Protein AF-A0A496TTC6-F1 (afdb_monomer)

pLDDT: mean 89.7, std 8.73, range [43.03, 97.62]

Mean predicted aligned error: 4.54 Å

Nearest PDB structures (foldseek):
  3d5l-assembly1_A  TM=5.659E-01  e=7.360E-06  Limosilactobacillus reuteri subsp. rodentium
  3e3v-assembly1_A  TM=9.776E-01  e=6.009E-01  Ligilactobacillus salivarius UCC118
  6fto-assembly1_B  TM=4.759E-01  e=8.798E-01  Schizosaccharomyces pombe
  6npc-assembly1_B  TM=6.240E-01  e=3.560E+00  Leisingera caerulea
  6j7m-assembly2_N  TM=4.061E-01  e=9.234E+00  Pseudomonas aeruginosa PAO1

Solvent-accessible surface area (backbone atoms only — not comparable to full-atom values): 6062 Å² total; per-residue (Å²): 112,47,40,30,66,41,76,42,78,40,84,98,41,84,63,30,30,40,40,30,33,74,88,73,49,71,40,46,36,40,52,68,55,35,61,75,71,63,65,46,68,71,40,71,42,46,66,72,55,46,53,51,45,38,54,50,25,47,43,55,51,47,48,52,56,46,51,60,49,49,76,75,41,93,67,55,71,67,57,48,52,53,52,38,48,78,70,69,46,51,70,71,52,51,50,56,51,48,58,56,52,54,61,63,74,77,110

Radius of gyration: 15.09 Å; Cα contacts (8 Å, |Δi|>4): 124; chains: 1; bounding box: 30×33×42 Å

Foldseek 3Di:
DWFFADWADDPPDPQKTWGAIPVRDTAIDGVCRCVVVVDDHGDDDDPVVVVVRRLVRLLVVLLVQLCVVVVVDDDDLVRSLVSSVVVVRDPVSSVVSSVVVVVVVVD

Structure (mmCIF, N/CA/C/O backbone):
data_AF-A0A496TTC6-F1
#
_entry.id   AF-A0A496TTC6-F1
#
loop_
_atom_site.group_PDB
_atom_site.id
_atom_site.type_symbol
_atom_site.label_atom_id
_atom_site.label_alt_id
_atom_site.label_comp_id
_atom_site.label_asym_id
_atom_site.label_entity_id
_atom_site.label_seq_id
_atom_site.pdbx_PDB_ins_code
_atom_site.Cartn_x
_atom_site.Cartn_y
_atom_site.Cartn_z
_atom_site.occupancy
_atom_site.B_iso_or_equiv
_atom_site.auth_seq_id
_atom_site.auth_comp_id
_atom_site.auth_asym_id
_atom_site.auth_atom_id
_atom_site.pdbx_PDB_model_num
ATOM 1 N N . MET A 1 1 ? -3.445 2.168 20.493 1.00 88.81 1 MET A N 1
ATOM 2 C CA . MET A 1 1 ? -4.555 1.937 19.539 1.00 88.81 1 MET A CA 1
ATOM 3 C C . MET A 1 1 ? -4.812 3.249 18.843 1.00 88.81 1 MET A C 1
ATOM 5 O O . MET A 1 1 ? -4.671 4.264 19.509 1.00 88.81 1 MET A O 1
ATOM 9 N N . ILE A 1 2 ? -5.171 3.225 17.567 1.00 93.06 2 ILE A N 1
ATOM 10 C CA . ILE A 1 2 ? -5.432 4.437 16.794 1.00 93.06 2 ILE A CA 1
ATOM 11 C C . ILE A 1 2 ? -6.765 4.344 16.063 1.00 93.06 2 ILE A C 1
ATOM 13 O O . ILE A 1 2 ? -7.130 3.266 15.588 1.00 93.06 2 ILE A O 1
ATOM 17 N N . ARG A 1 3 ? -7.509 5.445 16.012 1.00 96.38 3 ARG A N 1
ATOM 18 C CA . ARG A 1 3 ? -8.816 5.520 15.363 1.00 96.38 3 ARG A CA 1
ATOM 19 C C . ARG A 1 3 ? -8.697 5.841 13.872 1.00 96.38 3 ARG A C 1
ATOM 21 O O . ARG A 1 3 ? -7.970 6.750 13.483 1.00 96.38 3 ARG A O 1
ATOM 28 N N . ILE A 1 4 ? -9.490 5.143 13.061 1.00 96.94 4 ILE A N 1
ATOM 29 C CA . ILE A 1 4 ? -9.746 5.494 11.661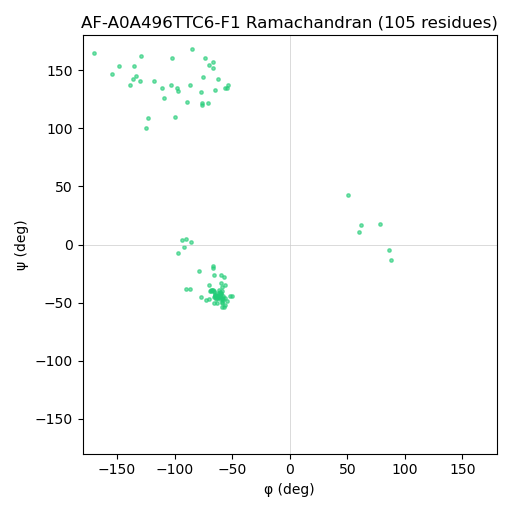 1.00 96.94 4 ILE A CA 1
ATOM 30 C C . ILE A 1 4 ? -10.724 6.669 11.628 1.00 96.94 4 ILE A C 1
ATOM 32 O O . ILE A 1 4 ? -11.852 6.560 12.119 1.00 96.94 4 ILE A O 1
ATOM 36 N N . VAL A 1 5 ? -10.303 7.781 11.035 1.00 97.62 5 VAL A N 1
ATOM 37 C CA . VAL A 1 5 ? -11.137 8.976 10.860 1.00 97.62 5 VAL A CA 1
ATOM 38 C C . VAL A 1 5 ? -11.890 8.929 9.543 1.00 97.62 5 VAL A C 1
ATOM 40 O O . VAL A 1 5 ? -13.042 9.348 9.500 1.00 97.62 5 VAL A O 1
ATOM 43 N N . LYS A 1 6 ? -11.259 8.423 8.479 1.00 97.38 6 LYS A N 1
ATOM 44 C CA . LYS A 1 6 ? -11.848 8.454 7.141 1.00 97.38 6 LYS A CA 1
ATOM 45 C C . LYS A 1 6 ? -11.315 7.338 6.254 1.00 97.38 6 LYS A C 1
ATOM 47 O O . LYS A 1 6 ? -10.141 6.983 6.355 1.00 97.38 6 LYS A O 1
ATOM 52 N N . ILE A 1 7 ? -12.153 6.821 5.359 1.00 96.19 7 ILE A N 1
ATOM 53 C CA . ILE A 1 7 ? -11.734 5.875 4.316 1.00 96.19 7 ILE A CA 1
ATOM 54 C C . ILE A 1 7 ? -12.107 6.447 2.946 1.00 96.19 7 ILE A C 1
ATOM 56 O O . ILE A 1 7 ? -13.274 6.501 2.564 1.00 96.19 7 ILE A O 1
ATOM 60 N N . GLU A 1 8 ? -11.107 6.867 2.173 1.00 95.19 8 GLU A N 1
ATOM 61 C CA . GLU A 1 8 ? -11.314 7.543 0.889 1.00 95.19 8 GLU A CA 1
ATOM 62 C C . GLU A 1 8 ? -10.876 6.687 -0.293 1.00 95.19 8 GLU A C 1
ATOM 64 O O . GLU A 1 8 ? -9.773 6.150 -0.315 1.00 95.19 8 GLU A O 1
ATOM 69 N N . LYS A 1 9 ? -11.697 6.620 -1.346 1.00 94.06 9 LYS A N 1
ATOM 70 C CA . LYS A 1 9 ? -11.296 5.973 -2.603 1.00 94.06 9 LYS A CA 1
ATOM 71 C C . LYS A 1 9 ? -10.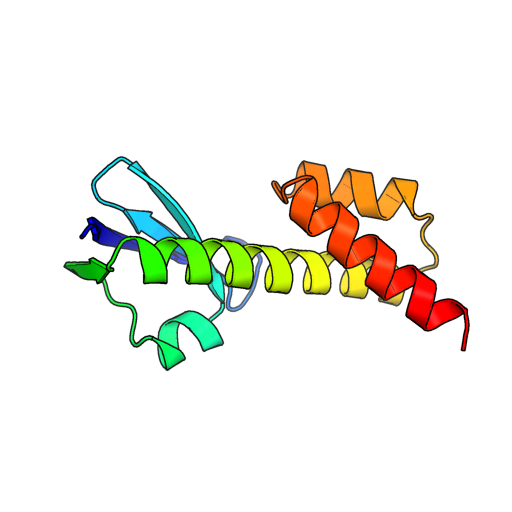145 6.731 -3.262 1.00 94.06 9 LYS A C 1
ATOM 73 O O . LYS A 1 9 ? -10.222 7.940 -3.489 1.00 94.06 9 LYS A O 1
ATOM 78 N N . ILE A 1 10 ? -9.122 6.000 -3.690 1.00 92.12 10 ILE A N 1
ATOM 79 C CA . ILE A 1 10 ? -8.011 6.568 -4.450 1.00 92.12 10 ILE A CA 1
ATOM 80 C C . ILE A 1 10 ? -8.463 6.813 -5.892 1.00 92.12 10 ILE A C 1
ATOM 82 O O . ILE A 1 10 ? -8.857 5.898 -6.620 1.00 92.12 10 ILE A O 1
ATOM 86 N N . LYS A 1 11 ? -8.373 8.069 -6.342 1.00 87.06 11 LYS A N 1
ATOM 87 C CA . LYS A 1 11 ? -8.773 8.463 -7.701 1.00 87.06 11 LYS A CA 1
ATOM 88 C C . LYS A 1 11 ? -8.069 7.600 -8.756 1.00 87.06 11 LYS A C 1
ATOM 90 O O . LYS A 1 11 ? -6.866 7.346 -8.679 1.00 87.06 11 LYS A O 1
ATOM 95 N N . ARG A 1 12 ? -8.825 7.181 -9.780 1.00 82.19 12 ARG A N 1
ATOM 96 C CA . ARG A 1 12 ? -8.347 6.401 -10.945 1.00 82.19 12 ARG A CA 1
ATOM 97 C C . ARG A 1 12 ? -7.730 5.029 -10.611 1.00 82.19 12 ARG A C 1
ATOM 99 O O . ARG A 1 12 ? -7.164 4.397 -11.501 1.00 82.19 12 ARG A O 1
ATOM 106 N N . THR A 1 13 ? -7.865 4.555 -9.372 1.00 82.19 13 THR A N 1
ATOM 107 C CA . THR A 1 13 ? -7.375 3.244 -8.926 1.00 82.19 13 THR A CA 1
ATOM 108 C C . THR A 1 13 ? -8.556 2.481 -8.329 1.00 82.19 13 THR A C 1
ATOM 110 O O . THR A 1 13 ? -9.003 2.786 -7.228 1.00 82.19 13 THR A O 1
ATOM 113 N N . LYS A 1 14 ? -9.140 1.554 -9.101 1.00 85.38 14 LYS A N 1
ATOM 114 C CA . LYS A 1 14 ? -10.324 0.794 -8.663 1.00 85.38 14 LYS A CA 1
ATOM 115 C C . LYS A 1 14 ? -9.978 -0.040 -7.432 1.00 85.38 14 LYS A C 1
ATOM 117 O O . LYS A 1 14 ? -8.887 -0.583 -7.391 1.00 85.38 14 LYS A O 1
ATOM 122 N N . ALA A 1 15 ? -10.913 -0.154 -6.490 1.00 91.75 15 ALA A N 1
ATOM 123 C CA . ALA A 1 15 ? -10.788 -1.007 -5.306 1.00 91.75 15 ALA A CA 1
ATOM 124 C C . ALA A 1 15 ? -9.632 -0.665 -4.344 1.00 91.75 15 ALA A C 1
ATOM 126 O O . ALA A 1 15 ? -9.302 -1.475 -3.492 1.00 91.75 15 ALA A O 1
ATOM 127 N N . TRP A 1 16 ? -9.045 0.534 -4.432 1.00 94.44 16 TRP A N 1
ATOM 128 C CA . TRP A 1 16 ? -7.995 0.988 -3.518 1.00 94.44 16 TRP A CA 1
ATOM 129 C C . TRP A 1 16 ? -8.430 2.226 -2.734 1.00 94.44 16 TRP A C 1
ATOM 131 O O . TRP A 1 16 ? -9.039 3.147 -3.290 1.00 94.44 16 TRP A O 1
ATOM 141 N N . TYR A 1 17 ? -8.067 2.263 -1.456 1.00 95.81 17 TYR A N 1
ATOM 142 C CA . TYR A 1 17 ? -8.516 3.256 -0.489 1.00 95.81 17 TYR A CA 1
ATOM 143 C C . TYR A 1 17 ? -7.339 3.806 0.321 1.00 95.81 17 TYR A C 1
ATOM 145 O O . TYR A 1 17 ? -6.401 3.072 0.631 1.00 95.81 17 TYR A O 1
ATOM 153 N N . ASN A 1 18 ? -7.403 5.091 0.662 1.00 95.50 18 ASN A N 1
ATOM 154 C CA . ASN A 1 18 ? -6.603 5.700 1.716 1.00 95.50 18 ASN A CA 1
ATOM 155 C C . ASN A 1 18 ? -7.382 5.572 3.026 1.00 95.50 18 ASN A C 1
ATOM 157 O O . ASN A 1 18 ? -8.512 6.057 3.119 1.00 95.50 18 ASN A O 1
ATOM 161 N N . VAL A 1 19 ? -6.781 4.940 4.027 1.00 96.38 19 VAL A N 1
ATOM 162 C CA . VAL A 1 19 ? -7.316 4.849 5.385 1.00 96.38 19 VAL A CA 1
ATOM 163 C C . VAL A 1 19 ? -6.600 5.893 6.229 1.00 96.38 19 VAL A C 1
ATOM 165 O O . VAL A 1 19 ? -5.405 5.765 6.478 1.00 96.38 19 VAL A O 1
ATOM 168 N N . ILE A 1 20 ? -7.322 6.939 6.624 1.00 96.81 20 ILE A N 1
ATOM 169 C CA . ILE A 1 20 ? -6.789 8.104 7.336 1.00 96.81 20 ILE A CA 1
ATOM 170 C C . ILE A 1 20 ? -7.018 7.922 8.836 1.00 96.81 20 ILE A C 1
ATOM 172 O O . ILE A 1 20 ? -8.130 7.601 9.272 1.00 96.81 20 ILE A O 1
ATOM 176 N N . LEU A 1 21 ? -5.969 8.148 9.618 1.00 96.56 21 LEU A N 1
ATOM 177 C CA . LEU A 1 21 ? -5.930 7.960 11.062 1.00 96.56 21 LEU A CA 1
ATOM 178 C C . LEU A 1 21 ? -6.051 9.296 11.807 1.00 96.56 21 LEU A C 1
ATOM 180 O O . LEU A 1 21 ? -5.817 10.368 11.253 1.00 96.56 21 LEU A O 1
ATOM 184 N N . GLU A 1 22 ? -6.427 9.241 13.085 1.00 96.50 22 GLU A N 1
ATOM 185 C CA . GLU A 1 22 ? -6.663 10.447 13.900 1.00 96.50 22 GLU A CA 1
ATOM 186 C C . GLU A 1 22 ? -5.411 11.286 14.179 1.00 96.50 22 GLU A C 1
ATOM 188 O O . GLU A 1 22 ? -5.528 12.471 14.475 1.00 96.50 22 GLU A O 1
ATOM 193 N N . ASN A 1 23 ? -4.221 10.702 14.044 1.00 93.94 23 ASN A N 1
ATOM 194 C CA . ASN A 1 23 ? -2.943 11.407 14.161 1.00 93.94 23 ASN A CA 1
ATOM 195 C C . ASN A 1 23 ? -2.482 12.062 12.843 1.00 93.94 23 ASN A C 1
ATOM 197 O O . ASN A 1 23 ? -1.394 12.628 12.802 1.00 93.94 23 ASN A O 1
ATOM 201 N N . GLY A 1 24 ? -3.276 11.973 11.771 1.00 92.38 24 GLY A N 1
ATOM 202 C CA . GLY A 1 24 ? -2.932 12.500 10.449 1.00 92.38 24 GLY A CA 1
ATOM 203 C C . GLY A 1 24 ? -2.116 11.549 9.566 1.00 92.38 24 GLY A C 1
ATOM 204 O O . GLY A 1 24 ? -1.894 11.864 8.397 1.00 92.38 24 GLY A O 1
ATOM 205 N N . GLU A 1 25 ? -1.705 10.385 10.073 1.00 93.19 25 GLU A N 1
ATOM 206 C CA . GLU A 1 25 ? -1.102 9.336 9.249 1.00 93.19 25 GLU A CA 1
ATOM 207 C C . GLU A 1 25 ? -2.161 8.645 8.381 1.00 93.19 25 GLU A C 1
ATOM 209 O O . GLU A 1 25 ? -3.369 8.710 8.639 1.00 93.19 25 GLU A O 1
ATOM 214 N N . TYR A 1 26 ? -1.713 7.972 7.325 1.00 94.00 26 TYR A N 1
ATOM 215 C CA . TYR A 1 26 ? -2.589 7.176 6.481 1.00 94.00 26 TYR A CA 1
ATOM 216 C C . TYR A 1 26 ? -1.854 5.977 5.898 1.00 94.00 26 TYR A C 1
ATOM 218 O O . TYR A 1 26 ? -0.652 6.030 5.647 1.00 94.00 26 TYR A O 1
ATOM 226 N N . PHE A 1 27 ? -2.614 4.930 5.596 1.00 94.19 27 PHE A N 1
ATOM 227 C CA . PHE A 1 27 ? -2.123 3.775 4.856 1.00 94.19 27 PHE A CA 1
ATOM 228 C C . PHE A 1 27 ? -3.041 3.434 3.688 1.00 94.19 27 PHE A C 1
ATOM 230 O O . PHE A 1 27 ? -4.190 3.879 3.611 1.00 94.19 27 PHE A O 1
ATOM 237 N N . VAL A 1 28 ? -2.521 2.652 2.745 1.00 94.25 28 VAL A N 1
ATOM 238 C CA . VAL A 1 28 ? -3.279 2.187 1.582 1.00 94.25 28 VAL A CA 1
ATOM 239 C C . VAL A 1 28 ? -3.805 0.780 1.822 1.00 94.25 28 VAL A C 1
ATOM 241 O O . VAL A 1 28 ? -3.066 -0.098 2.250 1.00 94.25 28 VAL A O 1
ATOM 244 N N . ALA A 1 29 ? -5.072 0.547 1.500 1.00 95.81 29 ALA A N 1
ATOM 245 C CA . ALA A 1 29 ? -5.695 -0.771 1.575 1.00 95.81 29 ALA A CA 1
ATOM 246 C C . ALA A 1 29 ? -6.538 -1.021 0.323 1.00 95.81 29 ALA A C 1
ATOM 248 O O . ALA A 1 29 ? -7.175 -0.098 -0.196 1.00 95.81 29 ALA A O 1
ATOM 249 N N . ASN A 1 30 ? -6.538 -2.256 -0.179 1.00 95.25 30 ASN A N 1
ATOM 250 C CA . ASN A 1 30 ? -7.500 -2.667 -1.193 1.00 95.25 30 ASN A CA 1
ATOM 251 C C . ASN A 1 30 ? -8.813 -3.126 -0.540 1.00 95.25 30 ASN A C 1
ATOM 253 O O . ASN A 1 30 ? -8.895 -3.308 0.674 1.00 95.25 30 ASN A O 1
ATOM 257 N N . ASP A 1 31 ? -9.845 -3.301 -1.355 1.00 94.62 31 ASP A N 1
ATOM 258 C CA . ASP A 1 31 ? -11.154 -3.804 -0.943 1.00 94.62 31 ASP A CA 1
ATOM 259 C C . ASP A 1 31 ? -11.069 -5.101 -0.128 1.00 94.62 31 ASP A C 1
ATOM 261 O O . ASP A 1 31 ? -11.682 -5.192 0.930 1.00 94.62 31 ASP A O 1
ATOM 265 N N . GLU A 1 32 ? -10.251 -6.060 -0.554 1.00 94.50 32 GLU A N 1
ATOM 266 C CA . GLU A 1 32 ? -9.998 -7.313 0.163 1.00 94.50 32 GLU A CA 1
ATOM 267 C C . GLU A 1 32 ? -9.530 -7.075 1.608 1.00 94.50 32 GLU A C 1
ATOM 269 O O . GLU A 1 32 ? -10.095 -7.664 2.527 1.00 94.50 32 GLU A O 1
ATOM 274 N N . ILE A 1 33 ? -8.544 -6.194 1.830 1.00 95.12 33 ILE A N 1
ATOM 275 C CA . ILE A 1 33 ? -8.061 -5.838 3.176 1.00 95.12 33 ILE A CA 1
ATOM 276 C C . ILE A 1 33 ? -9.176 -5.176 3.992 1.00 95.12 33 ILE A C 1
ATOM 278 O O . ILE A 1 33 ? -9.392 -5.541 5.149 1.00 95.12 33 ILE A O 1
ATOM 282 N N . ILE A 1 34 ? -9.896 -4.223 3.390 1.00 95.12 34 ILE A N 1
ATOM 283 C CA . ILE A 1 34 ? -10.998 -3.507 4.048 1.00 95.12 34 ILE A CA 1
ATOM 284 C C . ILE A 1 34 ? -12.072 -4.496 4.519 1.00 95.12 34 ILE A C 1
ATOM 286 O O . ILE A 1 34 ? -12.515 -4.412 5.664 1.00 95.12 34 ILE A O 1
ATOM 290 N N . TYR A 1 35 ? -12.463 -5.454 3.673 1.00 94.62 35 TYR A N 1
ATOM 291 C CA . TYR A 1 35 ? -13.461 -6.466 4.017 1.00 94.62 35 TYR A CA 1
ATOM 292 C C . TYR A 1 35 ? -12.942 -7.478 5.041 1.00 94.62 35 TYR A C 1
ATOM 294 O O . TYR A 1 35 ? -13.635 -7.751 6.020 1.00 94.62 35 TYR A O 1
ATOM 302 N N . ARG A 1 36 ? -11.728 -8.010 4.848 1.00 95.50 36 ARG A N 1
ATOM 303 C CA . ARG A 1 36 ? -11.136 -9.055 5.699 1.00 95.50 36 ARG A CA 1
ATOM 304 C C . ARG A 1 36 ? -10.946 -8.598 7.141 1.00 95.50 36 ARG A C 1
ATOM 306 O O . ARG A 1 36 ? -11.244 -9.354 8.058 1.00 95.50 36 ARG A O 1
ATOM 313 N N . GLU A 1 37 ? -10.482 -7.368 7.336 1.00 93.81 37 GLU A N 1
ATOM 314 C CA . GLU A 1 37 ? -10.294 -6.782 8.669 1.00 93.81 37 GLU A CA 1
ATOM 315 C C . GLU A 1 37 ? -11.507 -5.959 9.137 1.00 93.81 37 GLU A C 1
ATOM 317 O O . GLU A 1 37 ? -11.464 -5.347 10.204 1.00 93.81 37 GLU A O 1
ATOM 322 N N . ASN A 1 38 ? -12.595 -5.941 8.352 1.00 93.94 38 ASN A N 1
ATOM 323 C CA . ASN A 1 38 ? -13.832 -5.206 8.635 1.00 93.94 38 ASN A CA 1
ATOM 324 C C . ASN A 1 38 ? -13.579 -3.724 8.985 1.00 93.94 38 ASN A C 1
ATOM 326 O O . ASN A 1 38 ? -14.174 -3.189 9.921 1.00 93.94 38 ASN A O 1
ATOM 330 N N . LEU A 1 39 ? -12.684 -3.066 8.239 1.00 94.50 39 LEU A N 1
ATOM 331 C CA . LEU A 1 39 ? -12.251 -1.694 8.503 1.00 94.50 39 LEU A CA 1
ATOM 332 C C . LEU A 1 39 ? -13.371 -0.697 8.196 1.00 94.50 39 LEU A C 1
ATOM 334 O O . LEU A 1 39 ? -13.854 -0.602 7.067 1.00 94.50 39 LEU A O 1
ATOM 338 N N . LYS A 1 40 ? -13.755 0.085 9.205 1.00 95.44 40 LYS A N 1
ATOM 339 C CA . LYS A 1 40 ? -14.776 1.136 9.112 1.00 95.44 40 LYS A CA 1
ATOM 340 C C . LYS A 1 40 ? -14.316 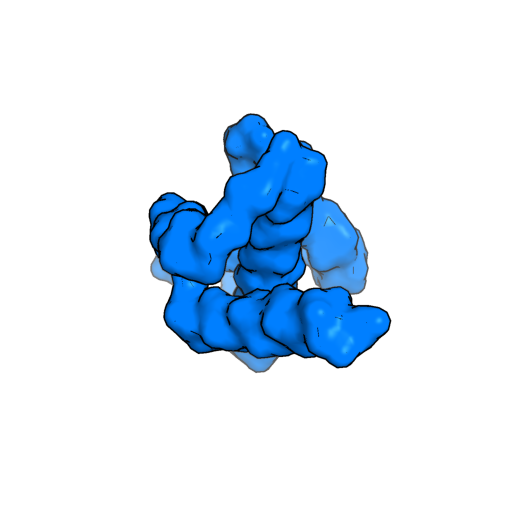2.409 9.804 1.00 95.44 40 LYS A C 1
ATOM 342 O O . LYS A 1 40 ? -13.545 2.373 10.765 1.00 95.44 40 LYS A O 1
ATOM 347 N N . GLU A 1 41 ? -14.838 3.542 9.351 1.00 96.06 41 GLU A N 1
ATOM 348 C CA . GLU A 1 41 ? -14.666 4.814 10.052 1.00 96.06 41 GLU A CA 1
ATOM 349 C C . GLU A 1 41 ? -15.129 4.677 11.511 1.00 96.06 41 GLU A C 1
ATOM 351 O O . GLU A 1 41 ? -16.150 4.057 11.811 1.00 96.06 41 GLU A O 1
ATOM 356 N N . GLY A 1 42 ? -14.330 5.194 12.443 1.00 95.38 42 GLY A N 1
ATOM 357 C CA . GLY A 1 42 ? -14.548 5.023 13.877 1.00 95.38 42 GLY A CA 1
ATOM 358 C C . GLY A 1 42 ? -13.919 3.772 14.496 1.00 95.38 42 GLY A C 1
ATOM 359 O O . GLY A 1 42 ? -13.813 3.718 15.722 1.00 95.38 42 GLY A O 1
ATOM 360 N N . ASN A 1 43 ? -13.450 2.792 13.714 1.00 94.44 43 ASN A N 1
ATOM 361 C CA . ASN A 1 43 ? -12.733 1.641 14.271 1.00 94.44 43 ASN A CA 1
ATOM 362 C C . ASN A 1 43 ? -11.391 2.038 14.885 1.00 94.44 43 ASN A C 1
ATOM 364 O O . ASN A 1 43 ? -10.746 2.991 14.452 1.00 94.44 43 ASN A O 1
ATOM 368 N N . ARG A 1 44 ? -10.959 1.260 15.883 1.00 94.56 44 ARG A N 1
ATOM 369 C CA . ARG A 1 44 ? -9.644 1.383 16.514 1.00 94.56 44 ARG A CA 1
ATOM 370 C C . ARG A 1 44 ? -8.759 0.207 16.127 1.00 94.56 44 ARG A C 1
ATOM 372 O O . ARG A 1 44 ? -9.117 -0.942 16.365 1.00 94.56 44 ARG A O 1
ATOM 379 N N . ILE A 1 45 ? -7.578 0.502 15.601 1.00 93.06 45 ILE A N 1
ATOM 380 C CA . ILE A 1 45 ? -6.580 -0.484 15.190 1.00 93.06 45 ILE A CA 1
ATOM 381 C C . ILE A 1 45 ? -5.462 -0.539 16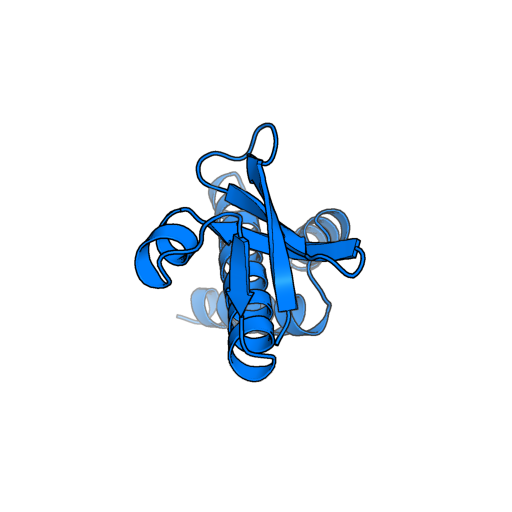.245 1.00 93.06 45 ILE A C 1
ATOM 383 O O . ILE A 1 45 ? -5.013 0.483 16.774 1.00 93.06 45 ILE A O 1
ATOM 387 N N . LYS A 1 46 ? -5.006 -1.746 16.598 1.00 93.56 46 LYS A N 1
ATOM 388 C CA . LYS A 1 46 ? -3.810 -1.939 17.440 1.00 93.56 46 LYS A CA 1
ATOM 389 C C . LYS A 1 46 ? -2.550 -1.684 16.609 1.00 93.56 46 LYS A C 1
ATOM 391 O O . LYS A 1 46 ? -2.493 -2.110 15.465 1.00 93.56 46 LYS A O 1
ATOM 396 N N . SER A 1 47 ? -1.509 -1.098 17.197 1.00 89.62 47 SER A N 1
ATOM 397 C CA . SER A 1 47 ? -0.291 -0.705 16.466 1.00 89.62 47 SER A CA 1
ATOM 398 C C . SER A 1 47 ? 0.384 -1.861 15.711 1.00 89.62 47 SER A C 1
ATOM 400 O O . SE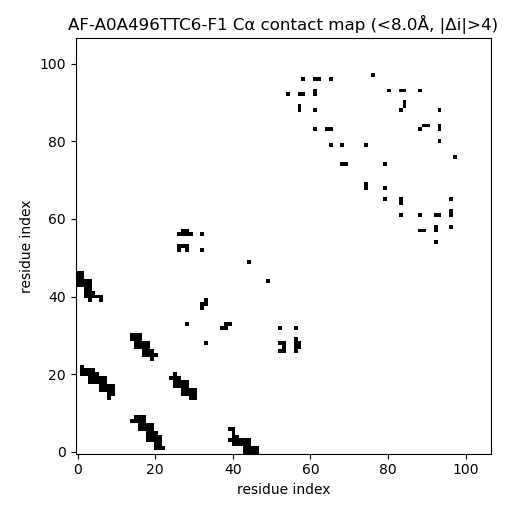R A 1 47 ? 0.874 -1.666 14.606 1.00 89.62 47 SER A O 1
ATOM 402 N N . HIS A 1 48 ? 0.357 -3.082 16.259 1.00 91.38 48 HIS A N 1
ATOM 403 C CA . HIS A 1 48 ? 0.886 -4.261 15.562 1.00 91.38 48 HIS A CA 1
ATOM 404 C C . HIS A 1 48 ? 0.082 -4.618 14.299 1.00 91.38 48 HIS A C 1
ATOM 406 O O . HIS A 1 48 ? 0.666 -4.928 13.265 1.00 91.38 48 HIS A O 1
ATOM 412 N N . LEU A 1 49 ? -1.252 -4.530 14.369 1.00 92.62 49 LEU A N 1
ATOM 413 C CA . LEU A 1 49 ? -2.120 -4.769 13.217 1.00 92.62 49 LEU A CA 1
ATOM 414 C C . LEU A 1 49 ? -1.974 -3.653 12.179 1.00 92.62 49 LEU A C 1
ATOM 416 O O . LEU A 1 49 ? -1.904 -3.949 10.996 1.00 92.62 49 LEU A O 1
ATOM 420 N N . LEU A 1 50 ? -1.863 -2.395 12.620 1.00 93.44 50 LEU A N 1
ATOM 421 C CA . LEU A 1 50 ? -1.626 -1.258 11.728 1.00 93.44 50 LEU A CA 1
ATOM 422 C C . LEU A 1 50 ? -0.366 -1.472 10.889 1.00 93.44 50 LEU A C 1
ATOM 424 O O . LEU A 1 50 ? -0.436 -1.416 9.669 1.00 93.44 50 LEU A O 1
ATOM 428 N N . LYS A 1 51 ? 0.756 -1.795 11.539 1.00 93.19 51 LYS A N 1
ATOM 429 C CA . LYS A 1 51 ? 2.021 -2.030 10.841 1.00 93.19 51 LYS A CA 1
ATOM 430 C C . LYS A 1 51 ? 1.912 -3.172 9.828 1.00 93.19 51 LYS A C 1
ATOM 432 O O . LYS A 1 51 ? 2.405 -3.056 8.714 1.00 93.19 51 LYS A O 1
ATOM 437 N N . LYS A 1 52 ? 1.232 -4.262 10.201 1.00 94.50 52 LYS A N 1
ATOM 438 C CA . LYS A 1 52 ? 0.976 -5.384 9.290 1.00 94.50 52 LYS A CA 1
ATOM 439 C C . LYS A 1 52 ? 0.153 -4.944 8.075 1.00 94.50 52 LYS A C 1
ATOM 441 O O . LYS A 1 52 ? 0.461 -5.346 6.961 1.00 94.50 52 LYS A O 1
ATOM 446 N N . LEU A 1 53 ? -0.876 -4.128 8.293 1.00 94.62 53 LEU A N 1
ATOM 447 C CA . LEU A 1 53 ? -1.748 -3.617 7.237 1.00 94.62 53 LEU A CA 1
ATOM 448 C C . LEU A 1 53 ? -1.044 -2.639 6.300 1.00 94.62 53 LEU A C 1
ATOM 450 O O . LEU A 1 53 ? -1.261 -2.704 5.093 1.00 94.62 53 LEU A O 1
ATOM 454 N N . GLU A 1 54 ? -0.192 -1.771 6.841 1.00 93.88 54 GLU A N 1
ATOM 455 C CA . GLU A 1 54 ? 0.686 -0.904 6.055 1.00 93.88 54 GLU A CA 1
ATOM 456 C C . GLU A 1 54 ? 1.604 -1.721 5.151 1.00 93.88 54 GLU A C 1
ATOM 458 O O . GLU A 1 54 ? 1.595 -1.523 3.937 1.00 93.88 54 GLU A O 1
ATOM 463 N N . GLU A 1 55 ? 2.343 -2.675 5.726 1.00 93.75 55 GLU A N 1
ATOM 464 C CA . GLU A 1 55 ? 3.276 -3.515 4.971 1.00 93.75 55 GLU A CA 1
ATOM 465 C C . GLU A 1 55 ? 2.545 -4.341 3.897 1.00 93.75 55 GLU A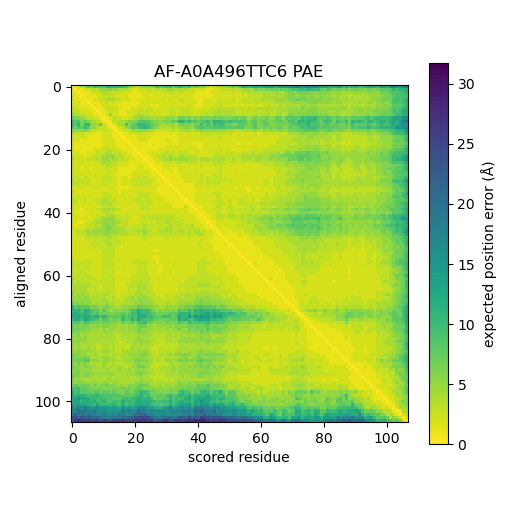 C 1
ATOM 467 O O . GLU A 1 55 ? 2.968 -4.366 2.740 1.00 93.75 55 GLU A O 1
ATOM 472 N N . GLU A 1 56 ? 1.412 -4.961 4.240 1.00 94.69 56 GLU A N 1
ATOM 473 C CA . GLU A 1 56 ? 0.612 -5.763 3.307 1.00 94.69 56 GLU A 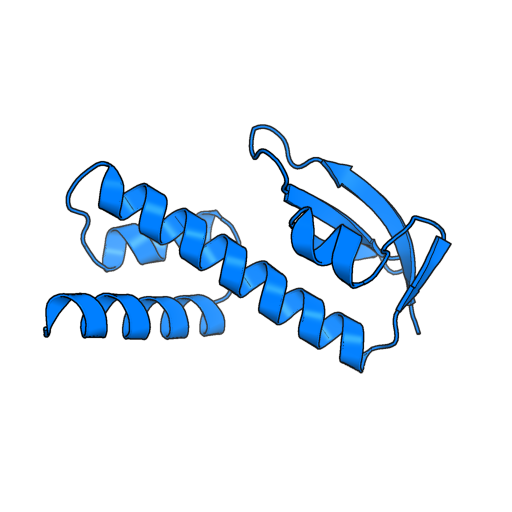CA 1
ATOM 474 C C . GLU A 1 56 ? 0.016 -4.914 2.174 1.00 94.69 56 GLU A C 1
ATOM 476 O O . GLU A 1 56 ? 0.066 -5.300 1.000 1.00 94.69 56 GLU A O 1
ATOM 481 N N . GLY A 1 57 ? -0.549 -3.753 2.509 1.00 94.06 57 GLY A N 1
ATOM 482 C CA . GLY A 1 57 ? -1.156 -2.844 1.545 1.00 94.06 57 GLY A CA 1
ATOM 483 C C . GLY A 1 57 ? -0.129 -2.275 0.571 1.00 94.06 57 GLY A C 1
ATOM 484 O O . GLY A 1 57 ? -0.360 -2.259 -0.643 1.00 94.06 57 GLY A O 1
ATOM 485 N N . GLU A 1 58 ? 1.028 -1.858 1.083 1.00 94.25 58 GLU A N 1
ATOM 486 C CA . GLU A 1 58 ? 2.136 -1.361 0.275 1.00 94.25 58 GLU A CA 1
ATOM 487 C C . GLU A 1 58 ? 2.684 -2.452 -0.659 1.00 94.25 58 GLU A C 1
ATOM 489 O O . GLU A 1 58 ? 2.859 -2.212 -1.859 1.00 94.25 58 GLU A O 1
ATOM 494 N N . GLU A 1 59 ? 2.878 -3.672 -0.148 1.00 93.50 59 GLU A N 1
ATOM 495 C CA . GLU A 1 59 ? 3.359 -4.812 -0.929 1.00 93.50 59 GLU A CA 1
ATOM 496 C C . GLU A 1 59 ? 2.381 -5.199 -2.045 1.00 93.50 59 GLU A C 1
ATOM 498 O O . GLU A 1 59 ? 2.786 -5.301 -3.211 1.00 93.50 59 GLU A O 1
ATOM 503 N N . LYS A 1 60 ? 1.087 -5.369 -1.732 1.00 93.56 60 LYS A N 1
ATOM 504 C CA . LYS A 1 60 ? 0.056 -5.686 -2.738 1.00 93.56 60 LYS A CA 1
ATOM 505 C C . LYS A 1 60 ? 0.000 -4.604 -3.819 1.00 93.56 60 LYS A C 1
ATOM 507 O O . LYS A 1 60 ? -0.009 -4.921 -5.012 1.00 93.56 60 LYS A O 1
ATOM 512 N N . ARG A 1 61 ? 0.034 -3.325 -3.427 1.00 93.06 61 ARG A N 1
ATOM 513 C CA . ARG A 1 61 ? -0.030 -2.195 -4.364 1.00 93.06 61 ARG A CA 1
ATOM 514 C C . ARG A 1 61 ? 1.195 -2.148 -5.264 1.00 93.06 61 ARG A C 1
ATOM 516 O O . ARG A 1 61 ? 1.069 -1.955 -6.474 1.00 93.06 61 ARG A O 1
ATOM 523 N N . GLY A 1 62 ? 2.379 -2.324 -4.684 1.00 93.38 62 GLY A N 1
ATOM 524 C CA . GLY A 1 62 ? 3.629 -2.344 -5.427 1.00 93.38 62 GLY A CA 1
ATOM 525 C C . GLY A 1 62 ? 3.668 -3.489 -6.443 1.00 93.38 62 GLY A C 1
ATOM 526 O O . GLY A 1 62 ? 3.990 -3.254 -7.611 1.00 93.38 62 GLY A O 1
ATOM 527 N N . LYS A 1 63 ? 3.250 -4.700 -6.049 1.00 91.81 63 LYS A N 1
ATOM 528 C CA . LYS A 1 63 ? 3.133 -5.851 -6.961 1.00 91.81 63 LYS A CA 1
ATOM 529 C C . LYS A 1 63 ? 2.173 -5.567 -8.113 1.00 91.81 63 LYS A C 1
ATOM 531 O O . LYS A 1 63 ? 2.531 -5.802 -9.266 1.00 91.81 63 LYS A O 1
ATOM 536 N N . GLU A 1 64 ? 0.995 -5.006 -7.836 1.00 91.50 64 GLU A N 1
ATOM 537 C CA . GLU A 1 64 ? 0.023 -4.666 -8.882 1.00 91.50 64 GLU A CA 1
ATOM 538 C C . GLU A 1 64 ? 0.599 -3.647 -9.882 1.00 91.50 64 GLU A C 1
ATOM 540 O O . GLU A 1 64 ? 0.482 -3.822 -11.098 1.00 91.50 64 GLU A O 1
ATOM 545 N N . ILE A 1 65 ? 1.288 -2.606 -9.396 1.00 91.19 65 ILE A N 1
ATOM 546 C CA . ILE A 1 65 ? 1.941 -1.598 -10.248 1.00 91.19 65 ILE A CA 1
ATOM 547 C C . ILE A 1 65 ? 3.024 -2.234 -11.127 1.00 91.19 65 ILE A C 1
ATOM 549 O O . ILE A 1 65 ? 3.110 -1.911 -12.321 1.00 91.19 65 ILE A O 1
ATOM 553 N N . ALA A 1 66 ? 3.851 -3.110 -10.556 1.00 90.94 66 ALA A N 1
ATOM 554 C CA . ALA A 1 66 ? 4.926 -3.780 -11.275 1.00 90.94 66 ALA A CA 1
ATOM 555 C C . ALA A 1 66 ? 4.376 -4.727 -12.354 1.00 90.94 66 ALA A C 1
ATOM 557 O O . ALA A 1 66 ? 4.726 -4.584 -13.526 1.00 90.94 66 ALA A O 1
ATOM 558 N N . LEU A 1 67 ? 3.427 -5.600 -12.001 1.00 89.00 67 LEU A N 1
ATOM 559 C CA . LEU A 1 67 ? 2.770 -6.526 -12.933 1.00 89.00 67 LEU A CA 1
ATOM 560 C C . LEU A 1 67 ? 2.044 -5.790 -14.061 1.00 89.00 67 LEU A C 1
ATOM 562 O O . LEU A 1 67 ? 2.163 -6.148 -15.233 1.00 89.00 67 LEU A O 1
ATOM 566 N N . LYS A 1 68 ? 1.336 -4.703 -13.744 1.00 88.50 68 LYS A N 1
ATOM 567 C CA . LYS A 1 68 ? 0.676 -3.859 -14.749 1.00 88.50 68 LYS A CA 1
ATOM 568 C C . LYS A 1 68 ? 1.667 -3.148 -15.671 1.00 88.50 68 LYS A C 1
ATOM 570 O O . LYS A 1 68 ? 1.311 -2.775 -16.786 1.00 88.50 68 LYS A O 1
ATOM 575 N N . SER A 1 69 ? 2.888 -2.902 -15.205 1.00 88.12 69 SER A N 1
ATOM 576 C CA . SER A 1 69 ? 3.939 -2.298 -16.026 1.00 88.12 69 SER A CA 1
ATOM 577 C C . SER A 1 69 ? 4.550 -3.317 -16.980 1.00 88.12 69 SER A C 1
ATOM 579 O O . SER A 1 69 ? 4.673 -3.003 -18.161 1.00 88.12 69 SER A O 1
ATOM 581 N N . LEU A 1 70 ? 4.847 -4.517 -16.477 1.00 87.31 70 LEU A N 1
ATOM 582 C CA . LEU A 1 70 ? 5.414 -5.636 -17.235 1.00 87.31 70 LEU A CA 1
ATOM 583 C C . LEU A 1 70 ? 4.439 -6.214 -18.270 1.00 87.31 70 LEU A C 1
ATOM 585 O O . LEU A 1 70 ? 4.831 -6.504 -19.389 1.00 87.31 70 LEU A O 1
ATOM 589 N N . SER A 1 71 ? 3.149 -6.311 -17.937 1.00 86.25 71 SER A N 1
ATOM 590 C CA . SER A 1 71 ? 2.117 -6.828 -18.857 1.00 86.25 71 SER A CA 1
ATOM 591 C C . SER A 1 71 ? 1.852 -5.940 -20.076 1.00 86.25 71 SER A C 1
ATOM 593 O O . SER A 1 71 ? 1.259 -6.399 -21.045 1.00 86.25 71 SER A O 1
ATOM 595 N N . ARG A 1 72 ? 2.244 -4.659 -20.040 1.00 85.38 72 ARG A N 1
ATOM 596 C CA . ARG A 1 72 ? 2.014 -3.722 -21.155 1.00 85.38 72 ARG A CA 1
ATOM 597 C C . ARG A 1 72 ? 3.115 -3.763 -22.204 1.00 85.38 72 ARG A C 1
ATOM 599 O O . ARG A 1 72 ? 2.831 -3.541 -23.373 1.00 85.38 72 ARG A O 1
ATOM 606 N N . ARG A 1 73 ? 4.361 -3.902 -21.756 1.00 83.62 73 ARG A N 1
ATOM 607 C CA . ARG A 1 73 ? 5.567 -4.053 -22.571 1.00 83.62 73 ARG A CA 1
ATOM 608 C C . ARG A 1 73 ? 6.730 -4.420 -21.668 1.00 83.62 73 ARG A C 1
ATOM 610 O O . ARG A 1 73 ? 6.681 -4.149 -20.467 1.00 83.62 73 ARG A O 1
ATOM 617 N N . GLU A 1 74 ? 7.806 -4.891 -22.274 1.00 81.75 74 GLU A N 1
ATOM 618 C CA . GLU A 1 74 ? 9.081 -5.034 -21.588 1.00 81.75 74 GLU A CA 1
ATOM 619 C C . GLU A 1 74 ? 9.533 -3.696 -20.985 1.00 81.75 74 GLU A C 1
ATOM 621 O O . GLU A 1 74 ? 9.416 -2.610 -21.580 1.00 81.75 74 GLU A O 1
ATOM 626 N N . ARG A 1 75 ? 9.988 -3.783 -19.738 1.00 83.19 75 ARG A N 1
ATOM 627 C CA . ARG A 1 75 ? 10.464 -2.670 -18.922 1.00 83.19 75 ARG A CA 1
ATOM 628 C C . ARG A 1 75 ? 11.702 -3.134 -18.187 1.00 83.19 75 ARG A C 1
ATOM 630 O O . ARG A 1 75 ? 11.707 -4.222 -17.620 1.00 83.19 75 ARG A O 1
ATOM 637 N N . SER A 1 76 ? 12.707 -2.273 -18.150 1.00 85.88 76 SER A N 1
ATOM 638 C CA . SER A 1 76 ? 13.888 -2.508 -17.327 1.00 85.88 76 SER A CA 1
ATOM 639 C C . SER A 1 76 ? 13.547 -2.461 -15.833 1.00 85.88 76 SER A C 1
ATOM 641 O O . SER A 1 76 ? 12.602 -1.784 -15.409 1.00 85.88 76 SER A O 1
ATOM 643 N N . GLU A 1 77 ? 14.37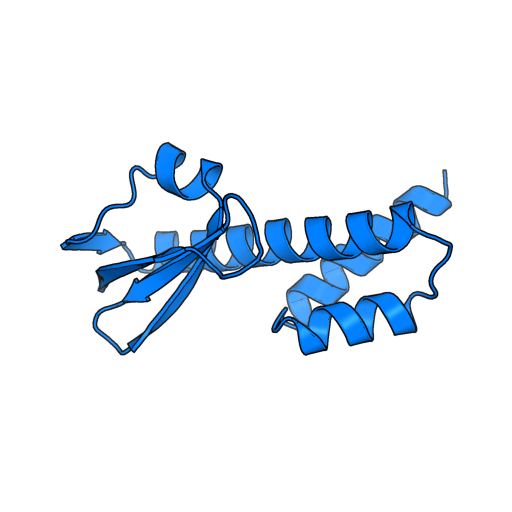2 -3.109 -15.011 1.00 84.94 77 GLU A N 1
ATOM 644 C CA . GLU A 1 77 ? 14.287 -3.034 -13.547 1.00 84.94 77 GLU A CA 1
ATOM 645 C C . GLU A 1 77 ? 14.271 -1.574 -13.059 1.00 84.94 77 GLU A C 1
ATOM 647 O O . GLU A 1 77 ? 13.442 -1.179 -12.235 1.00 84.94 77 GLU A O 1
ATOM 652 N N . LYS A 1 78 ? 15.148 -0.737 -13.630 1.00 88.19 78 LYS A N 1
ATOM 653 C CA . LYS A 1 78 ? 15.270 0.684 -13.284 1.00 88.19 78 LYS A CA 1
ATOM 654 C C . LYS A 1 78 ? 13.974 1.451 -13.549 1.00 88.19 78 LYS A C 1
ATOM 656 O O . LYS A 1 78 ? 13.580 2.276 -12.726 1.00 88.19 78 LYS A O 1
ATOM 661 N N . GLU A 1 79 ? 13.289 1.175 -14.659 1.00 88.00 79 GLU A N 1
ATOM 662 C CA . GLU A 1 79 ? 11.992 1.792 -14.964 1.00 88.00 79 GLU A CA 1
ATOM 663 C C . GLU A 1 79 ? 10.915 1.390 -13.953 1.00 88.00 79 GLU A C 1
ATOM 665 O O . GLU A 1 79 ? 10.158 2.249 -13.492 1.00 88.00 79 GLU A O 1
ATOM 670 N N . ILE A 1 80 ? 10.848 0.106 -13.588 1.00 89.75 80 ILE A N 1
ATOM 671 C CA . ILE A 1 80 ? 9.876 -0.397 -12.608 1.00 89.75 80 ILE A CA 1
ATOM 672 C C . ILE A 1 80 ? 10.148 0.234 -11.243 1.00 89.75 80 ILE A C 1
ATOM 674 O O . ILE A 1 80 ? 9.232 0.786 -10.633 1.00 89.75 80 ILE A O 1
ATOM 678 N N . ARG A 1 81 ? 11.411 0.248 -10.804 1.00 90.44 81 ARG A N 1
ATOM 679 C CA . ARG A 1 81 ? 11.829 0.872 -9.545 1.00 90.44 81 ARG A CA 1
ATOM 680 C C . ARG A 1 81 ? 11.482 2.356 -9.500 1.00 90.44 81 ARG A C 1
ATOM 682 O O . ARG A 1 81 ? 10.836 2.792 -8.549 1.00 90.44 81 ARG A O 1
ATOM 689 N N . SER A 1 82 ? 11.841 3.128 -10.525 1.00 92.00 82 SER A N 1
ATOM 690 C CA . SER A 1 82 ? 11.487 4.553 -10.593 1.00 92.00 82 SER A CA 1
ATOM 691 C C . SER A 1 82 ? 9.975 4.763 -10.542 1.00 92.00 82 SER A C 1
ATOM 693 O O . SER A 1 82 ? 9.492 5.657 -9.849 1.00 92.00 82 SER A O 1
ATOM 695 N N . ARG A 1 83 ? 9.201 3.906 -11.217 1.00 91.25 83 ARG A N 1
ATOM 696 C CA . ARG A 1 83 ? 7.739 3.983 -11.194 1.00 91.25 83 ARG A CA 1
ATOM 697 C C . ARG A 1 83 ? 7.150 3.683 -9.816 1.00 91.25 83 ARG A C 1
ATOM 699 O O . ARG A 1 83 ? 6.202 4.361 -9.427 1.00 91.25 83 ARG A O 1
ATOM 706 N N . LEU A 1 84 ? 7.688 2.702 -9.093 1.00 92.44 84 LEU A N 1
ATOM 707 C CA . LEU A 1 84 ? 7.260 2.374 -7.730 1.00 92.44 84 LEU A CA 1
ATOM 708 C C . LEU A 1 84 ? 7.556 3.527 -6.761 1.00 92.44 84 LEU A C 1
ATOM 710 O O . LEU A 1 84 ? 6.662 3.923 -6.015 1.00 92.44 84 LEU A O 1
ATOM 714 N N . LYS A 1 85 ? 8.741 4.149 -6.857 1.00 93.00 85 LYS A N 1
ATOM 715 C CA . LYS A 1 85 ? 9.098 5.338 -6.058 1.00 93.00 85 LYS A CA 1
ATOM 716 C C . LYS A 1 85 ? 8.146 6.507 -6.291 1.00 93.00 85 LYS A C 1
ATOM 718 O O . LYS A 1 85 ? 7.630 7.078 -5.340 1.00 93.00 85 LYS A O 1
ATOM 723 N N . ILE A 1 86 ? 7.842 6.822 -7.555 1.00 92.12 86 ILE A N 1
ATOM 724 C CA . ILE A 1 86 ? 6.878 7.884 -7.915 1.00 92.12 86 ILE A CA 1
ATOM 725 C C . ILE A 1 86 ? 5.483 7.600 -7.330 1.00 92.12 86 ILE A C 1
ATOM 727 O O . ILE A 1 86 ? 4.691 8.514 -7.114 1.00 92.12 86 ILE A O 1
ATOM 731 N N . LYS A 1 87 ? 5.155 6.328 -7.082 1.00 89.31 87 LYS A N 1
ATOM 732 C CA . LYS A 1 87 ? 3.887 5.906 -6.477 1.00 89.31 87 LYS A CA 1
ATOM 733 C C . LYS A 1 87 ? 3.919 5.827 -4.950 1.00 89.31 87 LYS A C 1
ATOM 735 O O . LYS A 1 87 ? 2.902 5.434 -4.384 1.00 89.31 87 LYS A O 1
ATOM 740 N N . GLY A 1 88 ? 5.020 6.236 -4.320 1.00 88.50 88 GLY A N 1
ATOM 741 C CA . GLY A 1 88 ? 5.167 6.288 -2.867 1.00 88.50 88 GLY A CA 1
ATOM 742 C C . GLY A 1 88 ? 5.441 4.933 -2.218 1.00 88.50 88 GLY A C 1
ATOM 743 O O . GLY A 1 88 ? 5.226 4.797 -1.024 1.00 88.50 88 GLY A O 1
ATOM 744 N N . ILE A 1 89 ? 5.878 3.931 -2.987 1.00 92.44 89 ILE A N 1
ATOM 745 C CA . ILE A 1 89 ? 6.287 2.635 -2.431 1.00 92.44 89 ILE A CA 1
ATOM 746 C C . ILE A 1 89 ? 7.683 2.790 -1.815 1.00 92.44 89 ILE A C 1
ATOM 748 O O . ILE A 1 89 ? 8.589 3.331 -2.455 1.00 92.44 89 ILE A O 1
ATOM 752 N N . GLY A 1 90 ? 7.858 2.313 -0.587 1.00 90.50 90 GLY A N 1
ATOM 753 C CA . GLY A 1 90 ? 9.101 2.370 0.165 1.00 90.50 90 GLY A CA 1
ATOM 754 C C . GLY A 1 90 ? 10.186 1.448 -0.395 1.00 90.50 90 GLY A C 1
ATOM 755 O O . GLY A 1 90 ? 9.922 0.420 -1.022 1.00 90.50 90 GLY A O 1
ATOM 756 N N . GLU A 1 91 ? 11.450 1.800 -0.145 1.00 90.62 91 GLU A N 1
ATOM 757 C CA . GLU A 1 91 ? 12.612 1.068 -0.679 1.00 90.62 91 GLU A CA 1
ATOM 758 C C . GLU A 1 91 ? 12.646 -0.407 -0.254 1.00 90.62 91 GLU A C 1
ATOM 760 O O . GLU A 1 91 ? 13.020 -1.262 -1.057 1.00 90.62 91 GLU A O 1
ATOM 765 N N . LYS A 1 92 ? 12.228 -0.721 0.983 1.00 90.19 92 LYS A N 1
ATOM 766 C CA . LYS A 1 92 ? 12.152 -2.102 1.494 1.00 90.19 92 LYS A CA 1
ATOM 767 C C . LYS A 1 92 ? 11.224 -2.950 0.619 1.00 90.19 92 LYS A C 1
ATOM 769 O O . LYS A 1 92 ? 11.610 -4.019 0.156 1.00 90.19 92 LYS A O 1
ATOM 774 N N . THR A 1 93 ? 10.029 -2.441 0.340 1.00 90.81 93 THR A N 1
ATOM 775 C CA . THR A 1 93 ? 9.021 -3.119 -0.482 1.00 90.81 93 THR A CA 1
ATOM 776 C C . THR A 1 93 ? 9.456 -3.211 -1.940 1.00 90.81 93 THR A C 1
ATOM 778 O O . THR A 1 93 ? 9.300 -4.257 -2.565 1.00 90.81 93 THR A O 1
ATOM 781 N N . ILE A 1 94 ? 10.071 -2.152 -2.479 1.00 91.44 94 ILE A N 1
ATOM 782 C CA . ILE A 1 94 ? 10.653 -2.154 -3.830 1.00 91.44 94 ILE A CA 1
ATOM 783 C C . ILE A 1 94 ? 11.681 -3.276 -3.980 1.00 91.44 94 ILE A C 1
ATOM 785 O O . ILE A 1 94 ? 11.646 -3.991 -4.981 1.00 91.44 94 ILE A O 1
ATOM 789 N N . LYS A 1 95 ? 12.576 -3.439 -2.999 1.00 89.31 95 LYS A N 1
ATOM 790 C CA . LYS A 1 95 ? 13.583 -4.504 -3.008 1.00 89.31 95 LYS A CA 1
ATOM 791 C C . LYS A 1 95 ? 12.926 -5.888 -3.024 1.00 89.31 95 LYS A C 1
ATOM 793 O O . LYS A 1 95 ? 13.247 -6.693 -3.885 1.00 89.31 95 LYS A O 1
ATOM 798 N N . ASN A 1 96 ? 11.930 -6.123 -2.171 1.00 88.00 96 ASN A N 1
ATOM 799 C CA . ASN A 1 96 ? 11.209 -7.402 -2.145 1.00 88.00 96 ASN A CA 1
ATOM 800 C C . ASN A 1 96 ? 10.489 -7.704 -3.472 1.00 88.00 96 ASN A C 1
ATOM 802 O O . ASN A 1 96 ? 10.460 -8.844 -3.930 1.00 88.00 96 ASN A O 1
ATOM 806 N N . ILE A 1 97 ? 9.896 -6.686 -4.104 1.00 87.19 97 ILE A N 1
ATOM 807 C CA . ILE A 1 97 ? 9.234 -6.835 -5.407 1.00 87.19 97 ILE A CA 1
ATOM 808 C C . ILE A 1 97 ? 10.251 -7.155 -6.501 1.00 87.19 97 ILE A C 1
ATOM 810 O O . ILE A 1 97 ? 9.956 -7.972 -7.369 1.00 87.19 97 ILE A O 1
ATOM 814 N N . LYS A 1 98 ? 11.435 -6.535 -6.463 1.00 79.25 98 LYS A N 1
ATOM 815 C CA . LYS A 1 98 ? 12.524 -6.825 -7.398 1.00 79.25 98 LYS A CA 1
ATOM 816 C C . LYS A 1 98 ? 12.902 -8.307 -7.348 1.00 79.25 98 LYS A C 1
ATOM 818 O O . LYS A 1 98 ? 12.838 -8.967 -8.382 1.00 79.25 98 LYS A O 1
ATOM 823 N N . ASP A 1 99 ? 13.194 -8.824 -6.158 1.00 79.12 99 ASP A N 1
ATOM 824 C CA . ASP A 1 99 ? 13.626 -10.215 -5.971 1.00 79.12 99 ASP A CA 1
ATOM 825 C C . ASP A 1 99 ? 12.567 -11.215 -6.482 1.00 79.12 99 ASP A C 1
ATOM 827 O O . ASP A 1 99 ? 12.889 -12.281 -7.003 1.00 79.12 99 ASP A O 1
ATOM 831 N N . LEU A 1 100 ? 11.278 -10.870 -6.366 1.00 76.19 100 LEU A N 1
ATOM 832 C CA . LEU A 1 100 ? 10.175 -11.673 -6.908 1.00 76.19 100 LEU A CA 1
ATOM 833 C C . LEU A 1 100 ? 10.102 -11.653 -8.437 1.00 76.19 100 LEU A C 1
ATOM 835 O O . LEU A 1 100 ? 9.692 -12.643 -9.040 1.00 76.19 100 LEU A O 1
ATOM 839 N N . ILE A 1 101 ? 10.440 -10.523 -9.059 1.00 75.38 101 ILE A N 1
ATOM 840 C CA . ILE A 1 101 ? 10.437 -10.384 -10.516 1.00 75.38 101 ILE A CA 1
ATOM 841 C C . ILE A 1 101 ? 11.611 -11.165 -11.104 1.00 75.38 101 ILE A C 1
ATOM 843 O O . ILE A 1 101 ? 11.384 -11.945 -12.020 1.00 75.38 101 ILE A O 1
ATOM 847 N N . GLU A 1 102 ? 12.822 -11.020 -10.560 1.00 74.50 102 GLU A N 1
ATOM 848 C CA . GLU A 1 102 ? 14.020 -11.733 -11.039 1.00 74.50 102 GLU A CA 1
ATOM 849 C C . GLU A 1 102 ? 13.831 -13.255 -10.992 1.00 74.50 102 GLU A C 1
ATOM 851 O O . GLU A 1 102 ? 13.978 -13.921 -12.015 1.00 74.50 102 GLU A O 1
ATOM 856 N N . LYS A 1 103 ? 13.334 -13.795 -9.870 1.00 70.62 103 LYS A N 1
ATOM 857 C CA . LYS A 1 103 ? 13.032 -15.234 -9.731 1.00 70.62 103 LYS A CA 1
ATOM 858 C C . LYS A 1 103 ? 12.048 -15.781 -10.765 1.00 70.62 103 LYS A C 1
ATOM 860 O O . LYS A 1 10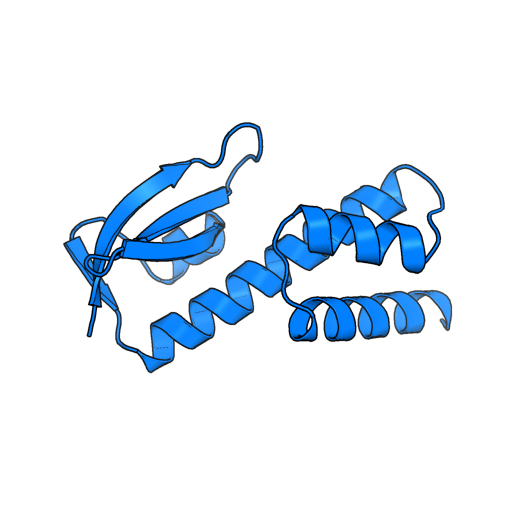3 ? 12.062 -16.976 -11.053 1.00 70.62 103 LYS A O 1
ATOM 865 N N . LYS A 1 104 ? 11.152 -14.936 -11.284 1.00 62.91 104 LYS A N 1
ATOM 866 C CA . LYS A 1 104 ? 10.155 -15.339 -12.282 1.00 62.91 104 LYS A CA 1
ATOM 867 C C . LYS A 1 104 ? 10.742 -15.440 -13.694 1.00 62.91 104 LYS A C 1
ATOM 869 O O . LYS A 1 104 ? 10.150 -16.124 -14.514 1.00 62.91 104 LYS A O 1
ATOM 874 N N . TYR A 1 105 ? 11.853 -14.758 -13.970 1.00 58.06 105 TYR A N 1
ATOM 875 C CA . TYR A 1 105 ? 12.548 -14.811 -15.263 1.00 58.06 105 TYR A CA 1
ATOM 876 C C . TYR A 1 105 ? 13.726 -15.801 -15.278 1.00 58.06 105 TYR A C 1
ATOM 878 O O . TYR A 1 105 ? 14.297 -16.034 -16.337 1.00 58.06 105 TYR A O 1
ATOM 886 N N . GLU A 1 106 ? 14.084 -16.384 -14.129 1.00 54.97 106 GLU A N 1
ATOM 887 C CA . GLU A 1 106 ? 15.098 -17.447 -14.011 1.00 54.97 106 GLU A CA 1
ATOM 888 C C . GLU A 1 106 ? 14.522 -18.878 -14.109 1.00 54.97 106 GLU A C 1
ATOM 890 O O . GLU A 1 106 ? 15.288 -19.839 -14.073 1.00 54.97 106 GLU A O 1
ATOM 895 N N . ASN A 1 107 ? 13.198 -19.036 -14.251 1.00 43.03 107 ASN A N 1
ATOM 896 C CA . ASN A 1 107 ? 12.522 -20.305 -14.580 1.00 43.03 107 ASN A CA 1
ATOM 897 C C . ASN A 1 107 ? 11.805 -20.194 -15.926 1.00 43.03 107 ASN A C 1
ATOM 899 O O . ASN A 1 107 ? 11.665 -21.242 -16.592 1.00 43.03 107 ASN A O 1
#

Sequence (107 aa):
MIRIVKIEKIKRTKAWYNVILENGEYFVANDEIIYRENLKEGNRIKSHLLKKLEEEGEEKRGKEIALKSLSRRERSEKEIRSRLKIKGIGEKTIKNIKDLIEKKYEN

Secondary structure (DSSP, 8-state):
-EEEEEEEEPTT-TTEEEEEETTS-EEEEEHHHHHHTT--TT-EE-HHHHHHHHHHHHHHHHHHHHHHHHTTS---HHHHHHHHHHTT--HHHHHHHHHHHHHHH--